Protein AF-G0Z9G2-F1 (afdb_monomer)

pLDDT: mean 97.37, std 1.82, range [84.44, 98.56]

Radius of gyration: 14.54 Å; Cα contacts (8 Å, |Δi|>4): 95; chains: 1; bounding box: 31×26×41 Å

Nearest PDB structures (foldseek):
  6m5x-assembly1_Q  TM=1.003E+00  e=6.632E-09  Trichoderma virens Gv29-8
  1ihx-assembly1_A  TM=1.003E+00  e=8.751E-09  Panulirus versicolor
  6x2e-assembly1_A  TM=9.981E-01  e=2.011E-08  Chlamydia trachomatis D/UW-3/CX
  6x2e-assembly1_B  TM=9.962E-01  e=2.011E-08  Chlamydia trachomatis D/UW-3/CX
  6x2e-assembly1_D  TM=1.001E+00  e=6.535E-08  Chlamydia trachomatis D/UW-3/CX

InterPro domains:
  IPR020829 Glyceraldehyde 3-phosphate dehydrogenase, catalytic domain [PF02800] (1-51)
  IPR020831 Glyceraldehyde/Erythrose phosphate dehydrogenase family [PTHR10836] (1-70)

Mean predicted aligned error: 2.6 Å

Structure (mmCIF, N/CA/C/O backbone):
data_AF-G0Z9G2-F1
#
_entry.id   AF-G0Z9G2-F1
#
loop_
_atom_site.group_PDB
_atom_site.id
_atom_site.type_symbol
_atom_site.label_atom_id
_atom_site.label_alt_id
_atom_site.label_comp_id
_atom_site.label_asym_id
_atom_site.label_entity_id
_atom_site.label_seq_id
_atom_site.pdbx_PDB_ins_code
_atom_site.Cartn_x
_atom_site.Cartn_y
_atom_site.Cartn_z
_atom_site.occupancy
_atom_site.B_iso_or_equiv
_atom_site.auth_seq_id
_atom_site.auth_comp_id
_atom_site.auth_asym_id
_atom_site.auth_atom_id
_atom_site.pdbx_PDB_model_num
ATOM 1 N N . GLU A 1 1 ? -1.307 -12.436 -3.664 1.00 92.50 1 GLU A N 1
ATOM 2 C CA . GLU A 1 1 ? -1.713 -13.435 -2.646 1.00 92.50 1 GLU A CA 1
ATOM 3 C C . GLU A 1 1 ? -1.919 -12.797 -1.275 1.00 92.50 1 GLU A C 1
ATOM 5 O O . GLU A 1 1 ? -3.055 -12.737 -0.830 1.00 92.50 1 GLU A O 1
ATOM 10 N N . ALA A 1 2 ? -0.876 -12.239 -0.648 1.00 97.00 2 ALA A N 1
ATOM 11 C CA . ALA A 1 2 ? -0.978 -11.606 0.672 1.00 97.00 2 ALA A CA 1
ATOM 12 C C . ALA A 1 2 ? -2.022 -10.470 0.747 1.00 97.00 2 ALA A C 1
ATOM 14 O O . ALA A 1 2 ? -2.874 -10.496 1.635 1.00 97.00 2 ALA A O 1
ATOM 15 N N . SER A 1 3 ? -2.003 -9.532 -0.212 1.00 96.75 3 SER A N 1
ATOM 16 C CA . SER A 1 3 ? -2.936 -8.388 -0.281 1.00 96.75 3 SER A CA 1
ATOM 17 C C . SER A 1 3 ? -4.406 -8.790 -0.434 1.00 96.75 3 SER A C 1
ATOM 19 O O . SER A 1 3 ? -5.292 -8.143 0.108 1.00 96.75 3 SER A O 1
ATOM 21 N N . ASN A 1 4 ? -4.680 -9.895 -1.130 1.00 95.94 4 ASN A N 1
ATOM 22 C CA . ASN A 1 4 ? -6.037 -10.411 -1.330 1.00 95.94 4 ASN A CA 1
ATOM 23 C C . ASN A 1 4 ? -6.439 -11.472 -0.292 1.00 95.94 4 ASN A C 1
ATOM 25 O O . ASN A 1 4 ? -7.563 -11.971 -0.341 1.00 95.94 4 ASN A O 1
ATOM 29 N N . GLY A 1 5 ? -5.541 -11.817 0.633 1.00 97.19 5 GLY A N 1
ATOM 30 C CA . GLY A 1 5 ? -5.728 -12.878 1.617 1.00 97.19 5 GLY A CA 1
ATOM 31 C C . GLY A 1 5 ? -5.444 -12.392 3.040 1.00 97.19 5 GLY A C 1
ATOM 32 O O . GLY A 1 5 ? -6.180 -11.541 3.541 1.00 97.19 5 GLY A O 1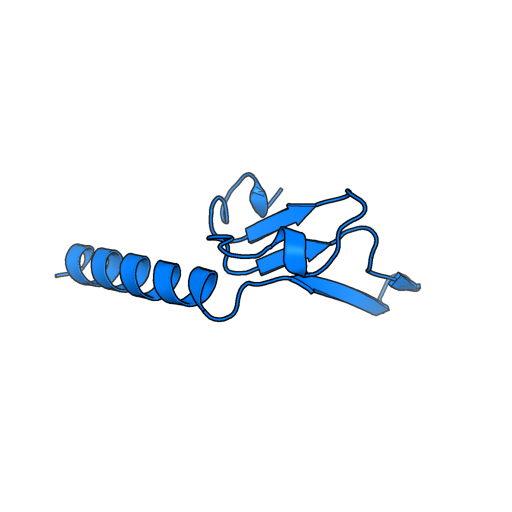
ATOM 33 N N . PRO A 1 6 ? -4.406 -12.918 3.717 1.00 97.56 6 PRO A N 1
ATOM 34 C CA . PRO A 1 6 ? -4.179 -12.682 5.146 1.00 97.56 6 PRO A CA 1
ATOM 35 C C . PRO A 1 6 ? -3.929 -11.214 5.516 1.00 97.56 6 PRO A C 1
ATOM 37 O O . PRO A 1 6 ? -4.125 -10.846 6.669 1.00 97.56 6 PRO A O 1
ATOM 40 N N . MET A 1 7 ? -3.502 -10.375 4.566 1.00 97.75 7 MET A N 1
ATOM 41 C CA . MET A 1 7 ? -3.213 -8.954 4.794 1.00 97.75 7 MET A CA 1
ATOM 42 C C . MET A 1 7 ? -4.218 -8.027 4.104 1.00 97.75 7 MET A C 1
ATOM 44 O O . MET A 1 7 ? -3.928 -6.848 3.890 1.00 97.75 7 MET A O 1
ATOM 48 N N . LYS A 1 8 ? -5.394 -8.540 3.737 1.00 97.44 8 LYS A N 1
ATO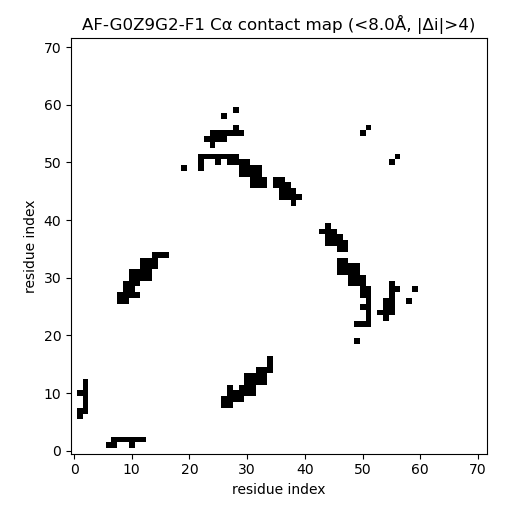M 49 C CA . LYS A 1 8 ? -6.421 -7.751 3.060 1.00 97.44 8 LYS A CA 1
ATOM 50 C C . LYS A 1 8 ? -6.837 -6.535 3.888 1.00 97.44 8 LYS A C 1
ATOM 52 O O . LYS A 1 8 ? -7.142 -6.659 5.070 1.00 97.44 8 LYS A O 1
ATOM 57 N N . GLY A 1 9 ? -6.838 -5.364 3.249 1.00 96.56 9 GLY A N 1
ATOM 58 C CA . GLY A 1 9 ? -7.110 -4.070 3.887 1.00 96.56 9 GLY A CA 1
ATOM 59 C C . GLY A 1 9 ? -5.919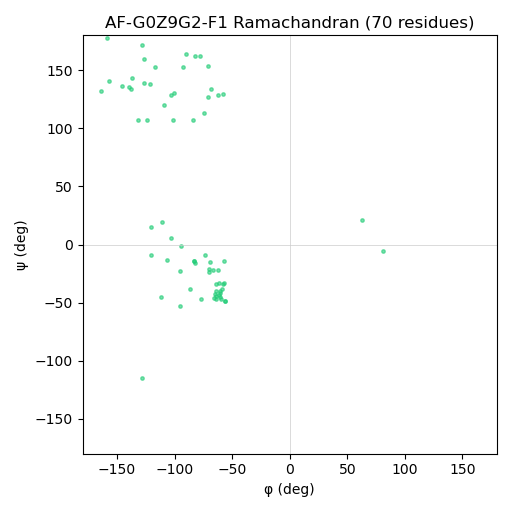 -3.458 4.637 1.00 96.56 9 GLY A C 1
ATOM 60 O O . GLY A 1 9 ? -6.010 -2.320 5.085 1.00 96.56 9 GLY A O 1
ATOM 61 N N . ILE A 1 10 ? -4.794 -4.175 4.748 1.00 98.12 10 ILE A N 1
ATOM 62 C CA . ILE A 1 10 ? -3.547 -3.685 5.359 1.00 98.12 10 ILE A CA 1
ATOM 63 C C . ILE A 1 10 ? -2.447 -3.523 4.307 1.00 98.12 10 ILE A C 1
ATOM 65 O O . ILE A 1 10 ? -1.770 -2.497 4.293 1.00 98.12 10 ILE A O 1
ATOM 69 N N . LEU A 1 11 ? -2.280 -4.519 3.430 1.00 98.38 11 LEU A N 1
ATOM 70 C CA . LEU A 1 11 ? -1.333 -4.514 2.315 1.00 98.38 11 LEU A CA 1
ATOM 71 C C . LEU A 1 11 ? -2.089 -4.398 0.988 1.00 98.38 11 LEU A C 1
ATOM 73 O O . LEU A 1 11 ? -2.872 -5.284 0.646 1.00 98.38 11 LEU A O 1
ATOM 77 N N . G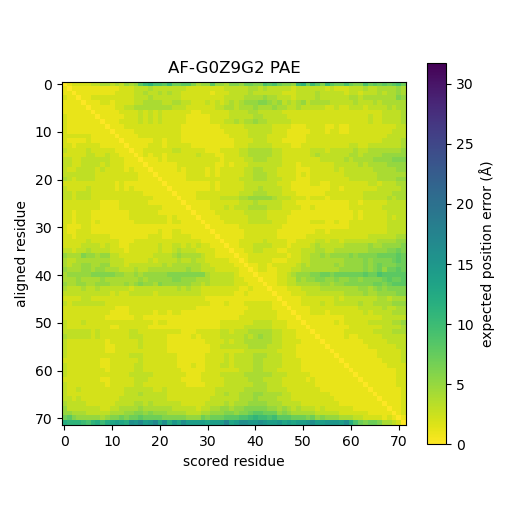LY A 1 12 ? -1.808 -3.345 0.231 1.00 98.19 12 GLY A N 1
ATOM 78 C CA . GLY A 1 12 ? -2.218 -3.179 -1.159 1.00 98.19 12 GLY A CA 1
ATOM 79 C C . GLY A 1 12 ? -1.183 -3.729 -2.145 1.00 98.19 12 GLY A C 1
ATOM 80 O O . GLY A 1 12 ? -0.025 -3.978 -1.801 1.00 98.19 12 GLY A O 1
ATOM 81 N N . PHE A 1 13 ? -1.613 -3.911 -3.388 1.00 98.25 13 PHE A N 1
ATOM 82 C CA . PHE A 1 13 ? -0.778 -4.281 -4.531 1.00 98.25 13 PHE A CA 1
ATOM 83 C C . PHE A 1 13 ? -1.245 -3.469 -5.736 1.00 98.25 13 PHE A C 1
ATOM 85 O O . PHE A 1 13 ? -2.451 -3.397 -5.967 1.00 98.25 13 PHE A O 1
ATOM 92 N N . THR A 1 14 ? -0.312 -2.918 -6.505 1.00 97.75 14 THR A N 1
ATOM 93 C CA . THR A 1 14 ? -0.602 -2.288 -7.793 1.00 97.75 14 THR A CA 1
ATOM 94 C C . THR A 1 14 ? 0.439 -2.671 -8.842 1.00 97.75 14 THR A C 1
ATOM 96 O O . THR A 1 14 ? 1.628 -2.826 -8.547 1.00 97.75 14 THR A O 1
ATOM 99 N N . ASP A 1 15 ? -0.028 -2.840 -10.073 1.00 97.12 15 ASP A N 1
ATOM 100 C CA . ASP A 1 15 ? 0.759 -2.965 -11.298 1.00 97.12 15 ASP A CA 1
ATOM 101 C C . ASP A 1 15 ? 0.409 -1.857 -12.311 1.00 97.12 15 ASP A C 1
ATOM 103 O O . ASP A 1 15 ? 0.774 -1.930 -13.489 1.00 97.12 15 ASP A O 1
ATOM 107 N N . GLU A 1 16 ? -0.277 -0.808 -11.859 1.00 97.50 16 GLU A N 1
ATOM 108 C CA . GLU A 1 16 ? -0.597 0.381 -12.646 1.00 97.50 16 GLU A CA 1
ATOM 109 C C . GLU A 1 16 ? 0.583 1.369 -12.667 1.00 97.50 16 GLU A C 1
ATOM 111 O O . GLU A 1 16 ? 1.517 1.276 -11.872 1.00 97.50 16 GLU A O 1
ATOM 116 N N . GLU A 1 17 ? 0.577 2.304 -13.618 1.00 97.19 17 GLU A N 1
ATOM 117 C CA . GLU A 1 17 ? 1.533 3.417 -13.616 1.00 97.19 17 GLU A CA 1
ATOM 118 C C . GLU A 1 17 ? 0.996 4.526 -12.712 1.00 97.19 17 GLU A C 1
ATOM 120 O O . GLU A 1 17 ? 0.035 5.205 -13.065 1.00 97.19 17 GLU A O 1
ATOM 125 N N . VAL A 1 18 ? 1.611 4.676 -11.542 1.00 97.44 18 VAL A N 1
ATOM 126 C CA . VAL A 1 18 ? 1.126 5.521 -10.445 1.00 97.44 18 VAL A CA 1
ATOM 127 C C . VAL A 1 18 ? 2.189 6.511 -9.985 1.00 97.44 18 VAL A C 1
ATOM 129 O O . VAL A 1 18 ? 3.392 6.329 -10.194 1.00 97.44 18 VAL A O 1
ATOM 132 N N . VAL A 1 19 ? 1.739 7.562 -9.316 1.00 97.75 19 VAL A N 1
ATOM 133 C CA . VAL A 1 19 ? 2.569 8.556 -8.636 1.00 97.75 19 VAL A CA 1
ATOM 134 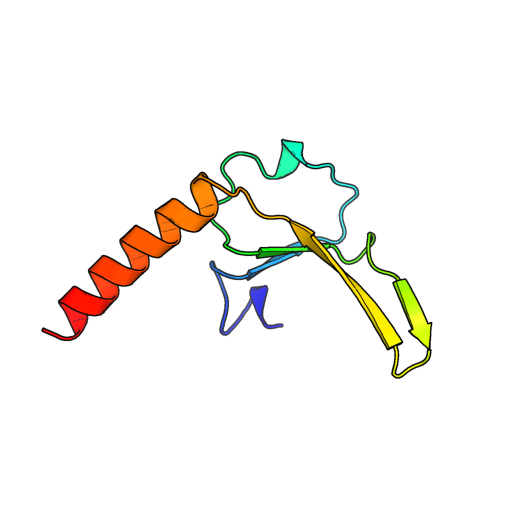C C . VAL A 1 19 ? 2.093 8.743 -7.194 1.00 97.75 19 VAL A C 1
ATOM 136 O O . VAL A 1 19 ? 1.049 8.246 -6.785 1.00 97.75 19 VAL A O 1
ATOM 139 N N . SER A 1 20 ? 2.855 9.483 -6.385 1.00 97.06 20 SER A N 1
ATOM 140 C CA . SER A 1 20 ? 2.582 9.616 -4.946 1.00 97.06 20 SER A CA 1
ATOM 141 C C . SER A 1 20 ? 1.187 10.156 -4.617 1.00 97.06 20 SER A C 1
ATOM 143 O O . SER A 1 20 ? 0.610 9.775 -3.601 1.00 97.06 20 SER A O 1
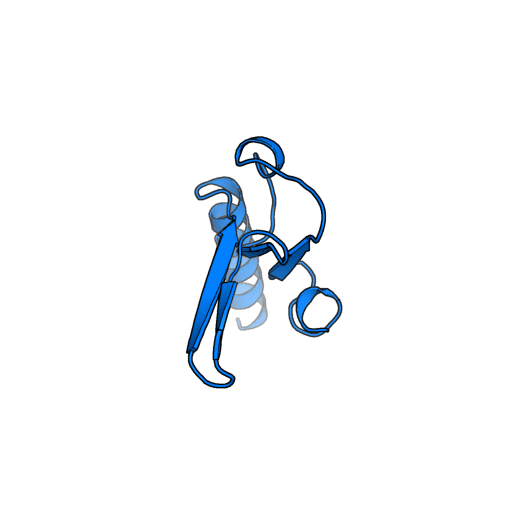ATOM 145 N N . THR A 1 21 ? 0.634 11.038 -5.453 1.00 97.75 21 THR A N 1
ATOM 146 C CA . THR A 1 21 ? -0.680 11.650 -5.219 1.00 97.75 21 THR A CA 1
ATOM 147 C C . THR A 1 21 ? -1.842 10.676 -5.368 1.00 97.75 21 THR A C 1
ATOM 149 O O . THR A 1 21 ? -2.896 10.924 -4.789 1.00 97.75 21 THR A O 1
ATOM 152 N N . ASP A 1 22 ? -1.649 9.564 -6.079 1.00 98.06 22 ASP A N 1
ATOM 153 C CA . ASP A 1 22 ? -2.681 8.536 -6.255 1.00 98.06 22 ASP A CA 1
ATOM 154 C C . ASP A 1 22 ? -2.963 7.773 -4.949 1.00 98.06 22 ASP A C 1
ATOM 156 O O . ASP A 1 22 ? -3.996 7.124 -4.818 1.00 98.06 22 ASP A O 1
ATOM 160 N N . PHE A 1 23 ? -2.073 7.897 -3.957 1.00 97.75 23 PHE A N 1
ATOM 161 C CA . PHE A 1 23 ? -2.181 7.257 -2.643 1.00 97.75 23 PHE A CA 1
ATOM 162 C C . PHE A 1 23 ? -2.636 8.204 -1.528 1.00 97.75 23 PHE A C 1
ATOM 164 O O . PHE A 1 23 ? -2.654 7.808 -0.364 1.00 97.75 23 PHE A O 1
ATOM 171 N N . VAL A 1 24 ? -2.990 9.454 -1.842 1.00 98.12 24 VAL A N 1
ATOM 172 C CA . VAL A 1 24 ? -3.485 10.398 -0.829 1.00 98.12 24 VAL A CA 1
ATOM 173 C C . VAL A 1 24 ? -4.778 9.862 -0.224 1.00 98.12 24 VAL A C 1
ATOM 175 O O . VAL A 1 24 ? -5.728 9.547 -0.936 1.00 98.12 24 VAL A O 1
ATOM 178 N N . SER A 1 25 ? -4.832 9.812 1.107 1.00 97.75 25 SER A N 1
ATOM 179 C CA . SER A 1 25 ? -5.933 9.217 1.874 1.00 97.75 25 SER A CA 1
ATOM 180 C C . SER A 1 25 ? -6.133 7.711 1.651 1.00 97.75 25 SER A C 1
ATOM 182 O O . SER A 1 25 ? -7.208 7.182 1.947 1.00 97.75 25 SER A O 1
ATOM 184 N N . ASP A 1 26 ? -5.116 6.990 1.170 1.00 98.06 26 ASP A N 1
ATOM 185 C CA . ASP A 1 26 ? -5.166 5.531 1.119 1.00 98.06 26 ASP A CA 1
ATOM 186 C C . ASP A 1 26 ? -5.130 4.939 2.543 1.00 98.06 26 ASP A C 1
ATOM 188 O O . ASP A 1 26 ? -4.364 5.352 3.417 1.00 98.06 26 ASP A O 1
ATOM 192 N N . THR A 1 27 ? -6.016 3.977 2.806 1.00 98.25 27 THR A N 1
ATOM 193 C CA . THR A 1 27 ? -6.185 3.369 4.134 1.00 98.25 27 THR A CA 1
ATOM 194 C C . THR A 1 27 ? -5.194 2.251 4.437 1.00 98.25 27 THR A C 1
ATOM 196 O O . THR A 1 27 ? -5.117 1.811 5.587 1.00 98.25 27 THR A O 1
ATOM 199 N N . HIS A 1 28 ? -4.490 1.721 3.439 1.00 98.56 28 HIS A N 1
ATOM 200 C CA . HIS A 1 28 ? -3.522 0.647 3.616 1.00 98.56 28 HIS A CA 1
ATOM 201 C C . HIS A 1 28 ? -2.278 1.167 4.335 1.00 98.56 28 HIS A C 1
ATOM 203 O O . HIS A 1 28 ? -1.921 2.340 4.290 1.00 98.56 28 HIS A O 1
ATOM 209 N N . SER A 1 29 ? -1.586 0.267 5.024 1.00 98.38 29 SER A N 1
ATOM 210 C CA . SER A 1 29 ? -0.303 0.591 5.654 1.00 98.38 29 SER A CA 1
ATOM 211 C C . SER A 1 29 ? 0.868 0.517 4.687 1.00 98.38 29 SER A C 1
ATOM 213 O O . SER A 1 29 ? 1.962 0.960 5.020 1.00 98.38 29 SER A O 1
ATOM 215 N N . SER A 1 30 ? 0.666 -0.128 3.544 1.00 98.31 30 SER A N 1
ATOM 216 C CA . SER A 1 30 ? 1.694 -0.396 2.551 1.00 98.31 30 SER A CA 1
ATOM 217 C C . SER A 1 30 ? 1.002 -0.785 1.252 1.00 98.31 30 SER A C 1
ATOM 219 O O . SER A 1 30 ? 0.111 -1.635 1.285 1.00 98.31 30 SER A O 1
ATOM 221 N N . VAL A 1 31 ? 1.402 -0.207 0.124 1.00 98.50 31 VAL A N 1
ATOM 222 C CA . VAL A 1 31 ? 0.942 -0.595 -1.213 1.00 98.50 31 VAL A CA 1
ATOM 223 C C . VAL A 1 31 ? 2.153 -0.931 -2.069 1.00 98.50 31 VAL A C 1
ATOM 225 O O . VAL A 1 31 ? 2.907 -0.048 -2.475 1.00 98.50 31 VAL A O 1
ATOM 228 N N . PHE A 1 32 ? 2.343 -2.224 -2.329 1.00 98.31 32 PHE A N 1
ATOM 229 C CA . PHE A 1 32 ? 3.464 -2.707 -3.126 1.00 98.31 32 PHE A CA 1
ATOM 230 C C . PHE A 1 32 ? 3.293 -2.327 -4.599 1.00 98.31 32 PHE A C 1
ATOM 232 O O . PHE A 1 32 ? 2.277 -2.668 -5.206 1.00 98.31 32 PHE A O 1
ATOM 239 N N . ASP A 1 33 ? 4.313 -1.683 -5.161 1.00 98.25 33 ASP A N 1
ATOM 240 C CA . ASP A 1 33 ? 4.365 -1.273 -6.562 1.00 98.25 33 ASP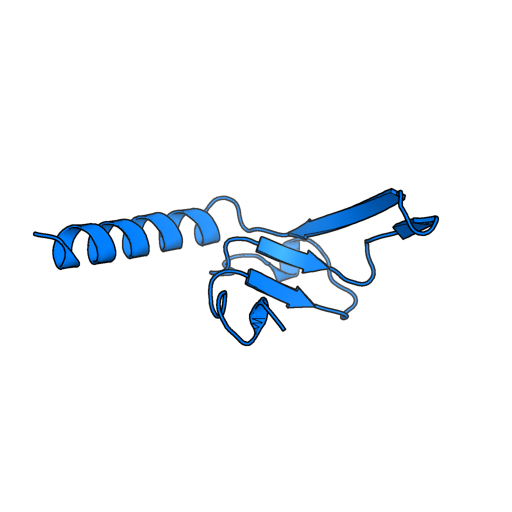 A CA 1
ATOM 241 C C . ASP A 1 33 ? 5.228 -2.256 -7.362 1.00 98.25 33 ASP A C 1
ATOM 243 O O . ASP A 1 33 ? 6.459 -2.302 -7.235 1.00 98.25 33 ASP A O 1
ATOM 247 N N . ALA A 1 34 ? 4.566 -3.070 -8.185 1.00 97.00 34 ALA A N 1
ATOM 248 C CA . ALA A 1 34 ? 5.217 -4.125 -8.948 1.00 97.00 34 ALA A CA 1
ATOM 249 C C . ALA A 1 34 ? 6.113 -3.596 -10.078 1.00 97.00 34 ALA A C 1
ATOM 251 O O . ALA A 1 34 ? 7.033 -4.302 -10.496 1.00 97.00 34 ALA A O 1
ATOM 252 N N . LYS A 1 35 ? 5.859 -2.379 -10.575 1.00 96.56 35 LYS A N 1
ATOM 253 C CA . LYS A 1 35 ? 6.584 -1.792 -11.711 1.00 96.56 35 LYS A CA 1
ATOM 254 C C . LYS A 1 35 ? 7.741 -0.893 -11.281 1.00 96.56 35 LYS A C 1
ATOM 256 O O . LYS A 1 35 ? 8.677 -0.716 -12.056 1.00 96.56 35 LYS A O 1
ATOM 261 N N . ALA A 1 36 ? 7.715 -0.363 -10.060 1.00 96.75 36 ALA A N 1
ATOM 262 C CA . ALA A 1 36 ? 8.791 0.472 -9.524 1.00 96.75 36 ALA A CA 1
ATOM 263 C C . ALA A 1 36 ? 9.971 -0.327 -8.925 1.00 96.75 36 ALA A C 1
ATOM 265 O O . ALA A 1 36 ? 11.038 0.236 -8.660 1.00 96.75 36 ALA A O 1
ATOM 266 N N . GLY A 1 37 ? 9.797 -1.631 -8.688 1.00 94.69 37 GLY A N 1
ATOM 267 C CA . GLY A 1 37 ? 10.856 -2.526 -8.215 1.00 94.69 37 GLY A CA 1
ATOM 268 C C . GLY A 1 37 ? 11.834 -2.965 -9.313 1.00 94.69 37 GLY A C 1
ATOM 269 O O . GLY A 1 37 ? 11.548 -2.892 -10.504 1.00 94.69 37 GLY A O 1
ATOM 270 N N . ILE A 1 38 ? 13.003 -3.471 -8.911 1.00 97.25 38 ILE A N 1
ATOM 271 C CA . ILE A 1 38 ? 13.975 -4.088 -9.824 1.00 97.25 38 ILE A CA 1
ATOM 272 C C . ILE A 1 38 ? 14.713 -5.241 -9.137 1.00 97.25 38 ILE A C 1
ATOM 274 O O . ILE A 1 38 ? 15.146 -5.128 -7.989 1.00 97.25 38 ILE A O 1
ATOM 278 N N . SER A 1 39 ? 14.877 -6.351 -9.856 1.00 97.31 39 SER A N 1
ATOM 279 C CA . SER A 1 39 ? 15.716 -7.477 -9.440 1.00 97.31 39 SER A CA 1
ATOM 280 C C . SER A 1 39 ? 17.060 -7.416 -10.160 1.00 97.31 39 SER A C 1
ATOM 282 O O . SER A 1 39 ? 17.096 -7.254 -11.379 1.00 97.31 39 SER A O 1
ATOM 284 N N . LEU A 1 40 ? 18.162 -7.536 -9.416 1.00 97.12 40 LEU A N 1
ATOM 285 C CA . LEU A 1 40 ? 19.502 -7.653 -10.000 1.00 97.12 40 LEU A CA 1
ATOM 286 C C . LEU A 1 40 ? 19.841 -9.115 -10.322 1.00 97.12 40 LEU A C 1
ATOM 288 O O . LEU A 1 40 ? 20.497 -9.393 -11.322 1.00 97.12 40 LEU A O 1
ATOM 292 N N . ASN A 1 41 ? 19.430 -10.035 -9.446 1.00 96.56 41 ASN A N 1
ATOM 293 C CA . ASN A 1 41 ? 19.581 -11.483 -9.578 1.00 96.56 41 ASN A CA 1
ATOM 294 C C . ASN A 1 41 ? 18.557 -12.197 -8.676 1.00 96.56 41 ASN A C 1
ATOM 296 O O . ASN A 1 41 ? 17.855 -11.549 -7.902 1.00 96.56 41 ASN A O 1
ATOM 300 N N . ASP A 1 42 ? 18.526 -13.531 -8.720 1.00 96.38 42 ASP A N 1
ATOM 301 C CA . ASP A 1 42 ? 17.560 -14.368 -7.987 1.00 96.38 42 ASP A CA 1
ATOM 302 C C . ASP A 1 42 ? 17.548 -14.165 -6.457 1.00 96.38 42 ASP A C 1
ATOM 304 O O . ASP A 1 42 ? 16.630 -14.622 -5.778 1.00 96.38 42 ASP A O 1
ATOM 308 N N . GLN A 1 43 ? 18.559 -13.500 -5.894 1.00 97.19 43 GLN A N 1
ATOM 309 C CA . GLN A 1 43 ? 18.753 -13.318 -4.453 1.00 97.19 43 GLN A CA 1
ATOM 310 C C . GLN A 1 43 ? 18.775 -11.845 -4.021 1.00 97.19 43 GLN A C 1
ATOM 312 O O . GLN A 1 43 ? 18.767 -11.567 -2.822 1.00 97.19 43 GLN A O 1
ATOM 317 N N . PHE A 1 44 ? 18.814 -10.892 -4.959 1.00 97.25 44 PHE A N 1
ATOM 318 C CA . PHE A 1 44 ? 18.961 -9.472 -4.651 1.00 97.25 44 PHE A CA 1
ATOM 319 C C . PHE A 1 44 ? 17.937 -8.620 -5.397 1.00 97.25 44 PHE A C 1
ATOM 321 O O . PHE A 1 44 ? 18.046 -8.380 -6.603 1.00 97.25 44 PHE A O 1
ATOM 328 N N . VAL A 1 45 ? 16.960 -8.123 -4.638 1.00 97.56 45 VAL A N 1
ATOM 329 C CA . VAL A 1 45 ? 15.820 -7.358 -5.145 1.00 97.56 45 VAL A CA 1
ATOM 330 C C . VAL A 1 45 ? 15.686 -6.027 -4.413 1.00 97.56 45 VAL A C 1
ATOM 332 O O . VAL A 1 45 ? 15.827 -5.951 -3.192 1.00 97.56 45 VAL A O 1
ATOM 335 N N . LYS A 1 46 ? 15.379 -4.967 -5.162 1.00 98.06 46 LYS A N 1
ATOM 336 C CA . LYS A 1 46 ? 14.858 -3.708 -4.631 1.00 98.06 46 LYS A CA 1
ATOM 337 C C . LYS A 1 46 ? 13.359 -3.669 -4.903 1.00 98.06 46 LYS A C 1
ATOM 339 O O . LYS A 1 46 ? 12.928 -3.829 -6.041 1.00 98.06 46 LYS A O 1
ATOM 344 N N . LEU A 1 47 ? 12.588 -3.397 -3.860 1.00 97.75 47 LEU A N 1
ATOM 345 C CA . LEU A 1 47 ? 11.142 -3.225 -3.920 1.00 97.75 47 LEU A CA 1
ATOM 346 C C . LEU A 1 47 ? 10.784 -1.796 -3.515 1.00 97.75 47 LEU A C 1
ATOM 348 O O . LEU A 1 47 ? 11.514 -1.180 -2.736 1.00 97.75 47 LEU A O 1
ATOM 352 N N . ILE A 1 48 ? 9.660 -1.295 -4.019 1.00 98.19 48 ILE A N 1
ATOM 353 C CA . ILE A 1 48 ? 9.090 -0.005 -3.632 1.00 98.19 48 ILE A CA 1
ATOM 354 C C . ILE A 1 48 ? 7.688 -0.255 -3.083 1.00 98.19 48 ILE A C 1
ATOM 356 O O . ILE A 1 48 ? 6.943 -1.089 -3.600 1.00 98.19 48 ILE A O 1
ATOM 360 N N . SER A 1 49 ? 7.357 0.440 -1.998 1.00 98.19 49 SER A N 1
ATOM 361 C CA . SER A 1 49 ? 6.019 0.422 -1.424 1.00 98.19 49 SER A CA 1
ATOM 362 C C . SER A 1 49 ? 5.615 1.827 -1.013 1.00 98.19 49 SER A C 1
ATOM 364 O O . SER A 1 49 ? 6.401 2.543 -0.387 1.00 98.19 49 SER A O 1
ATOM 366 N N . TRP A 1 50 ? 4.393 2.199 -1.367 1.00 98.50 50 TRP A N 1
ATOM 367 C CA . TRP A 1 50 ? 3.797 3.487 -1.051 1.00 98.50 50 TRP A CA 1
ATOM 368 C C . TRP A 1 50 ? 3.004 3.408 0.249 1.00 98.50 50 TRP A C 1
ATOM 370 O O . TRP A 1 50 ? 2.497 2.348 0.621 1.00 98.50 50 TRP A O 1
ATOM 380 N N . TYR A 1 51 ? 2.890 4.534 0.943 1.00 98.06 51 TYR A N 1
ATOM 381 C CA . TYR A 1 51 ? 1.961 4.691 2.052 1.00 98.06 51 TYR A CA 1
ATOM 382 C C . TYR A 1 51 ? 1.659 6.172 2.261 1.00 98.06 51 TYR A C 1
ATOM 384 O O . TYR A 1 51 ? 2.558 7.013 2.188 1.00 98.06 51 TYR A O 1
ATOM 392 N N . ASP A 1 52 ? 0.400 6.476 2.560 1.00 98.25 52 ASP A N 1
ATOM 393 C CA . ASP A 1 52 ? 0.053 7.747 3.178 1.00 98.25 52 ASP A CA 1
ATOM 394 C C . ASP A 1 52 ? 0.491 7.685 4.647 1.00 98.25 52 ASP A C 1
ATOM 396 O O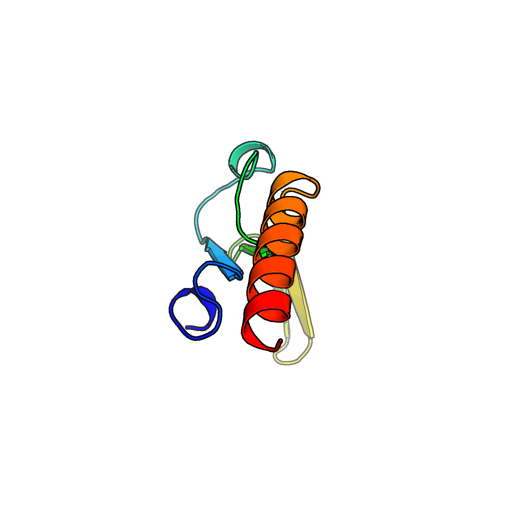 . ASP A 1 52 ? 0.003 6.872 5.444 1.00 98.25 52 ASP A O 1
ATOM 400 N N . ASN A 1 53 ? 1.476 8.508 4.992 1.00 96.06 53 ASN A N 1
ATOM 401 C CA . ASN A 1 53 ? 2.083 8.544 6.317 1.00 96.06 53 ASN A CA 1
ATOM 402 C C . ASN A 1 53 ? 1.124 9.045 7.405 1.00 96.06 53 ASN A C 1
ATOM 404 O O . ASN A 1 53 ? 1.338 8.726 8.575 1.00 96.06 53 ASN A O 1
ATOM 408 N N . GLU A 1 54 ? 0.081 9.789 7.043 1.00 98.19 54 GLU A N 1
ATOM 409 C CA . GLU A 1 54 ? -0.926 10.285 7.976 1.00 98.19 54 GLU A CA 1
ATOM 410 C C . GLU A 1 54 ? -2.136 9.349 8.012 1.00 98.19 54 GLU A C 1
ATOM 412 O O . GLU A 1 54 ? -2.535 8.875 9.083 1.00 98.19 54 GLU A O 1
ATOM 417 N N . PHE A 1 55 ? -2.709 9.036 6.851 1.00 97.88 55 PHE A N 1
ATOM 418 C CA . PHE A 1 55 ? -3.993 8.348 6.764 1.00 97.88 55 PHE A CA 1
ATOM 419 C C . PHE A 1 55 ? -3.874 6.850 7.046 1.00 97.88 55 PHE A C 1
ATOM 421 O O . PHE A 1 55 ? -4.617 6.311 7.877 1.00 97.88 55 PHE A O 1
ATOM 428 N N . GLY A 1 56 ? -2.896 6.177 6.435 1.00 97.88 56 GLY A N 1
ATOM 429 C CA . GLY A 1 56 ? -2.663 4.748 6.639 1.00 97.88 56 GLY A CA 1
ATOM 430 C C . GLY A 1 56 ? -2.325 4.434 8.097 1.00 97.88 56 GLY A C 1
ATOM 431 O O . GLY A 1 56 ? -2.883 3.506 8.689 1.00 97.88 56 GLY A O 1
ATOM 432 N N . TYR A 1 57 ? -1.470 5.255 8.719 1.00 98.12 57 TYR A N 1
ATOM 433 C CA . TYR A 1 57 ? -1.121 5.114 10.135 1.00 98.12 57 TYR A CA 1
ATOM 434 C C . TYR A 1 57 ? -2.318 5.376 11.058 1.00 98.12 57 TYR A C 1
ATOM 436 O O . TYR A 1 57 ? -2.585 4.576 11.957 1.00 98.12 57 TYR A O 1
ATOM 444 N N . SER A 1 58 ? -3.085 6.443 10.813 1.00 98.25 58 SER A N 1
ATOM 445 C CA . SER A 1 58 ? -4.262 6.779 11.628 1.00 98.25 58 SER A CA 1
ATOM 446 C C . SER A 1 58 ? -5.302 5.655 11.641 1.00 98.25 58 SER A C 1
ATOM 448 O O . SER A 1 58 ? -5.861 5.339 12.692 1.00 98.25 58 S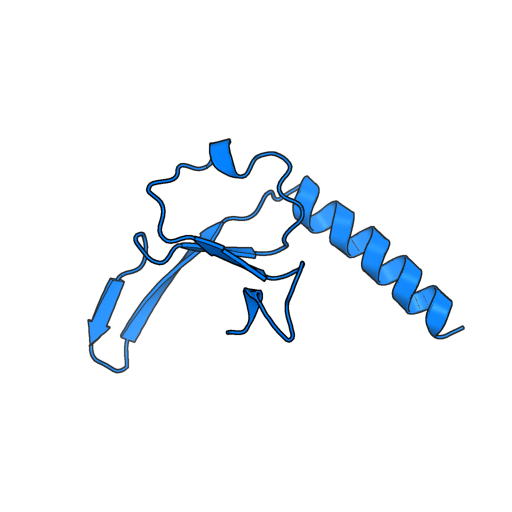ER A O 1
ATOM 450 N N . ASN A 1 59 ? -5.511 4.979 10.507 1.00 98.12 59 ASN A N 1
ATOM 451 C CA . ASN A 1 59 ? -6.393 3.813 10.450 1.00 98.12 59 ASN A CA 1
ATOM 452 C C . ASN A 1 59 ? -5.865 2.645 11.303 1.00 98.12 59 ASN A C 1
ATOM 454 O O . ASN A 1 59 ? -6.641 2.022 12.029 1.00 98.12 59 ASN A O 1
ATOM 458 N N . ARG A 1 60 ? -4.548 2.388 11.307 1.00 98.44 60 ARG A N 1
ATOM 459 C CA . ARG A 1 60 ? -3.954 1.339 12.160 1.00 98.44 60 ARG A CA 1
ATOM 460 C C . ARG A 1 60 ? -4.094 1.618 13.646 1.00 98.44 60 ARG A C 1
ATOM 462 O O . ARG A 1 60 ? -4.281 0.675 14.409 1.00 98.44 60 ARG A O 1
ATOM 469 N N . VAL A 1 61 ? -4.046 2.883 14.061 1.00 98.38 61 VAL A N 1
ATOM 470 C CA . VAL A 1 61 ? -4.310 3.257 15.458 1.00 98.38 61 VAL A CA 1
ATOM 471 C C . VAL A 1 61 ? -5.733 2.858 15.859 1.00 98.38 61 VAL A C 1
ATOM 473 O O . VAL A 1 61 ? -5.924 2.247 16.909 1.00 98.38 61 VAL A O 1
ATOM 476 N N . ILE A 1 62 ? -6.729 3.129 15.009 1.00 98.12 62 ILE A N 1
ATOM 477 C CA . ILE A 1 62 ? -8.124 2.736 15.264 1.00 98.12 62 ILE A CA 1
ATOM 478 C C . ILE A 1 62 ? -8.267 1.209 15.305 1.00 98.12 62 ILE A C 1
ATOM 480 O O . ILE A 1 62 ? -8.930 0.677 16.199 1.00 98.12 62 ILE A O 1
ATOM 484 N N . ASP A 1 63 ? -7.643 0.499 14.365 1.00 97.94 63 ASP A N 1
ATOM 485 C CA . ASP A 1 63 ? -7.670 -0.966 14.325 1.00 97.94 63 ASP A CA 1
ATOM 486 C C . ASP A 1 63 ? -7.055 -1.574 15.592 1.00 97.94 63 ASP A C 1
ATOM 488 O O . ASP A 1 63 ? -7.616 -2.506 16.172 1.00 97.94 63 ASP A O 1
ATOM 492 N N . LEU A 1 64 ? -5.943 -1.008 16.073 1.00 98.12 64 LEU A N 1
ATOM 493 C CA . LEU A 1 64 ? -5.287 -1.444 17.301 1.00 98.12 64 LEU A CA 1
ATOM 494 C C . LEU A 1 64 ? -6.169 -1.212 18.533 1.00 98.12 64 LEU A C 1
ATOM 496 O O . LEU A 1 64 ? -6.268 -2.105 19.369 1.00 98.12 64 LEU A O 1
ATOM 500 N N . ILE A 1 65 ? -6.848 -0.066 18.631 1.00 98.31 65 ILE A N 1
ATOM 501 C CA . ILE A 1 65 ? -7.786 0.214 19.732 1.00 98.31 65 ILE A CA 1
ATOM 502 C C . ILE A 1 65 ? -8.917 -0.821 19.750 1.00 98.31 65 ILE A C 1
ATOM 504 O O . ILE A 1 65 ? -9.212 -1.394 20.798 1.00 98.31 65 ILE A O 1
ATOM 508 N N . LYS A 1 66 ? -9.522 -1.111 18.591 1.00 98.00 66 LYS A N 1
ATOM 509 C CA . LYS A 1 66 ? -10.563 -2.148 18.476 1.00 98.00 66 LYS A CA 1
ATOM 510 C C . LYS A 1 66 ? -10.034 -3.524 18.870 1.00 98.00 66 LYS A C 1
ATOM 512 O O . LYS A 1 66 ? -10.729 -4.290 19.533 1.00 98.00 66 LYS A O 1
ATOM 517 N N . TYR A 1 67 ? -8.805 -3.841 18.469 1.00 97.75 67 TYR A N 1
ATOM 518 C CA . TYR A 1 67 ? -8.166 -5.095 18.839 1.00 97.75 67 TYR A CA 1
ATOM 519 C C . TYR A 1 67 ? -7.936 -5.187 20.351 1.00 97.75 67 TYR A C 1
ATOM 521 O O . TYR A 1 67 ? -8.306 -6.199 20.937 1.00 97.75 67 TYR A O 1
ATOM 529 N N . MET A 1 68 ? -7.395 -4.143 20.986 1.00 98.06 68 MET A N 1
ATOM 530 C CA . MET A 1 68 ? -7.205 -4.083 22.440 1.00 98.06 68 MET A CA 1
ATOM 531 C C . MET A 1 68 ? -8.530 -4.296 23.176 1.00 98.06 68 MET A C 1
ATOM 533 O O . MET A 1 68 ? -8.612 -5.189 24.008 1.00 98.06 68 MET A O 1
ATOM 537 N N . GLN A 1 69 ? -9.587 -3.586 22.769 1.00 98.06 69 GLN A N 1
ATOM 538 C CA . GLN A 1 69 ? -10.927 -3.758 23.334 1.00 98.06 69 GLN A CA 1
ATOM 539 C C . GLN A 1 69 ? -11.450 -5.198 23.193 1.00 98.06 69 GLN A C 1
ATOM 541 O O . GLN A 1 69 ? -12.167 -5.679 24.057 1.00 98.06 69 GLN A O 1
ATOM 546 N N . SER A 1 70 ? -11.111 -5.905 22.110 1.00 97.50 70 SER A N 1
ATOM 547 C CA . SER A 1 70 ? -11.524 -7.306 21.921 1.00 97.50 70 SER A CA 1
ATOM 548 C C . SER A 1 70 ? -10.780 -8.313 22.811 1.00 97.50 70 SER A C 1
ATOM 550 O O . SER A 1 70 ? -11.107 -9.503 22.788 1.00 97.50 70 SER A O 1
ATOM 552 N N . LYS A 1 71 ? -9.726 -7.869 23.507 1.00 94.75 71 LYS A N 1
ATOM 553 C CA . LYS A 1 71 ? -8.906 -8.678 24.419 1.00 94.75 71 LYS A CA 1
ATOM 554 C C . LYS A 1 71 ? -9.155 -8.373 25.892 1.00 94.75 71 LYS A C 1
ATOM 556 O O . LYS A 1 71 ? -8.700 -9.168 26.715 1.00 94.75 71 LYS A O 1
ATOM 561 N N . ASP A 1 72 ? -9.842 -7.273 26.183 1.00 84.44 72 ASP A N 1
ATOM 562 C CA . ASP A 1 72 ? -10.389 -6.959 27.504 1.00 84.44 72 ASP A CA 1
ATOM 563 C C . ASP A 1 72 ? -11.612 -7.845 27.808 1.00 84.44 72 ASP A C 1
ATOM 565 O O . ASP A 1 72 ? -11.734 -8.293 28.972 1.00 84.44 72 ASP A O 1
#

Organism: Cochliomyia hominivorax (NCBI:txid115425)

Sequence (72 aa):
EASNGPMKGILGFTDEEVVSTDFVSDTHSSVFDAKAGISLNDQFVKLISWYDNEFGYSNRVIDLIKYMQSKD

Secondary structure (DSSP, 8-state):
-TTTTTTTTTEEEE-S---GGGGTT---SEEEEEEEEEEEETTEEEEEEE--TTHHHHHHHHHHHHHHHTT-

Solvent-accessible surface area (backbone atoms only — not comparable to full-atom values): 4241 Å² total; per-residue (Å²): 107,56,37,82,47,94,34,51,76,40,33,43,74,43,80,70,95,80,59,80,75,80,36,66,76,32,58,29,65,31,30,38,35,67,71,75,34,52,70,82,53,102,87,46,71,48,78,39,68,49,59,26,80,62,43,6,49,53,47,50,53,54,52,49,52,55,52,53,61,75,73,110

Foldseek 3Di:
DCCVPVCPQAEAEDADDDDQVVQVLPQHVWYWHPVPKDDPDPVRIDTDIHHDPPNNVVNVVVVVVVVVVVVD